Protein AF-A0A9W9W0L9-F1 (afdb_monomer_lite)

pLDDT: mean 80.22, std 9.12, range [57.47, 94.56]

Secondary structure (DSSP, 8-state):
--HHHHHHHHHHHHHHHHHHHHHHHHHHHHHHHT-PPPGGGHHHHHHHHHIIIIIS---HHHHHHHHHHHHHTHHHHTT-HHHHHHHHH-HHHHHHHHHHT--

Organism: NCBI:txid1131564

Structure (mmCIF, N/CA/C/O backbone):
data_AF-A0A9W9W0L9-F1
#
_entry.id   AF-A0A9W9W0L9-F1
#
loop_
_atom_site.group_PDB
_atom_site.id
_atom_site.type_symbol
_atom_site.label_atom_id
_atom_site.label_alt_id
_atom_site.label_comp_id
_atom_site.label_asym_id
_atom_site.label_entity_id
_atom_site.label_seq_id
_atom_site.pdbx_PDB_ins_code
_atom_site.Cartn_x
_atom_site.Cartn_y
_atom_site.Cartn_z
_atom_site.occupancy
_atom_site.B_iso_or_equiv
_atom_site.auth_seq_id
_atom_site.auth_comp_id
_atom_site.auth_asym_id
_atom_site.auth_atom_id
_atom_site.pdbx_PDB_model_num
ATOM 1 N N . MET A 1 1 ? 36.888 13.196 -25.562 1.00 57.47 1 MET A N 1
ATOM 2 C CA . MET A 1 1 ? 36.465 12.153 -24.604 1.00 57.47 1 MET A CA 1
ATOM 3 C C . MET A 1 1 ? 36.330 10.855 -25.388 1.00 57.47 1 MET A C 1
ATOM 5 O O . MET A 1 1 ? 35.574 10.849 -26.349 1.00 57.47 1 MET A O 1
ATOM 9 N N . ASN A 1 2 ? 37.124 9.823 -25.082 1.00 73.00 2 ASN A N 1
ATOM 10 C CA . ASN A 1 2 ? 37.100 8.558 -25.836 1.00 73.00 2 ASN A CA 1
ATOM 11 C C . ASN A 1 2 ? 35.922 7.679 -25.383 1.00 73.00 2 ASN A C 1
ATOM 13 O O . ASN A 1 2 ? 35.576 7.678 -24.202 1.00 73.00 2 ASN A O 1
ATOM 17 N N . LEU A 1 3 ? 35.327 6.923 -26.315 1.00 64.69 3 LEU A N 1
ATOM 18 C CA . LEU A 1 3 ? 34.151 6.062 -26.093 1.00 64.69 3 LEU A CA 1
ATOM 19 C C . LEU A 1 3 ? 34.289 5.139 -24.870 1.00 64.69 3 LEU A C 1
ATOM 21 O O . LEU A 1 3 ? 33.354 5.004 -24.089 1.00 64.69 3 LEU A O 1
ATOM 25 N N . THR A 1 4 ? 35.475 4.582 -24.637 1.00 74.81 4 THR A N 1
ATOM 26 C CA . THR A 1 4 ? 35.788 3.736 -23.474 1.00 74.81 4 THR A CA 1
ATOM 27 C C . THR A 1 4 ? 35.662 4.461 -22.136 1.00 74.81 4 THR A C 1
ATOM 29 O O . THR A 1 4 ? 35.207 3.874 -21.158 1.00 74.81 4 THR A O 1
ATOM 32 N N . GLN A 1 5 ? 36.005 5.747 -22.091 1.00 71.88 5 GLN A N 1
ATOM 33 C CA . GLN A 1 5 ? 35.926 6.562 -20.881 1.00 71.88 5 GLN A CA 1
ATOM 34 C C . GLN A 1 5 ? 34.466 6.919 -20.557 1.00 71.88 5 GLN A C 1
ATOM 36 O O . GLN A 1 5 ? 34.047 6.824 -19.407 1.00 71.88 5 GLN A O 1
ATOM 41 N N . ALA A 1 6 ? 33.664 7.225 -21.583 1.00 69.50 6 ALA A N 1
ATOM 42 C CA . ALA A 1 6 ? 32.226 7.464 -21.441 1.00 69.50 6 ALA A CA 1
ATOM 43 C C . ALA A 1 6 ? 31.458 6.195 -21.018 1.00 69.50 6 ALA A C 1
ATOM 45 O O . ALA A 1 6 ? 30.568 6.267 -20.173 1.00 69.50 6 ALA A O 1
ATOM 46 N N . MET A 1 7 ? 31.837 5.026 -21.549 1.00 70.19 7 MET A N 1
ATOM 47 C CA . MET A 1 7 ? 31.248 3.735 -21.169 1.00 70.19 7 MET A CA 1
ATOM 48 C C . MET A 1 7 ? 31.583 3.344 -19.727 1.00 70.19 7 MET A C 1
ATOM 50 O O . MET A 1 7 ? 30.695 2.919 -18.991 1.00 70.19 7 MET A O 1
ATOM 54 N N . GLN A 1 8 ? 32.831 3.538 -19.288 1.00 68.44 8 GLN A N 1
ATOM 55 C CA . GLN A 1 8 ? 33.210 3.325 -17.887 1.00 68.44 8 GLN A CA 1
ATOM 56 C C . GLN A 1 8 ? 32.448 4.265 -16.951 1.00 68.44 8 GLN A C 1
ATOM 58 O O . GLN A 1 8 ? 31.983 3.844 -15.896 1.00 68.44 8 GLN A O 1
ATOM 63 N N . GLN A 1 9 ? 32.278 5.526 -17.340 1.00 70.50 9 GLN A N 1
ATOM 64 C CA . GLN A 1 9 ? 31.566 6.504 -16.527 1.00 70.50 9 GLN A CA 1
ATOM 65 C C . GLN A 1 9 ? 30.066 6.190 -16.431 1.00 70.50 9 GLN A C 1
ATOM 67 O O . GLN A 1 9 ? 29.519 6.241 -15.333 1.00 70.50 9 GLN A O 1
ATOM 72 N N . CYS A 1 10 ? 29.426 5.760 -17.528 1.00 69.56 10 CYS A N 1
ATOM 73 C CA . CYS A 1 10 ? 28.065 5.212 -17.490 1.00 69.56 10 CYS A CA 1
ATOM 74 C C . CYS A 1 10 ? 27.973 3.996 -16.567 1.00 69.56 10 CYS A C 1
ATOM 76 O O . CYS A 1 10 ? 27.097 3.959 -15.713 1.00 69.56 10 CYS A O 1
ATOM 78 N N . PHE A 1 11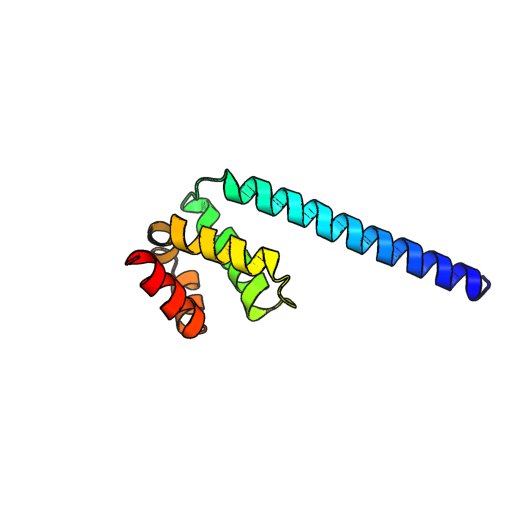 ? 28.903 3.044 -16.673 1.00 77.81 11 PHE A N 1
ATOM 79 C CA . PHE A 1 11 ? 28.910 1.851 -15.827 1.00 77.81 11 PHE A CA 1
ATOM 80 C C . PHE A 1 11 ? 28.969 2.201 -14.333 1.00 77.81 11 PHE A C 1
ATOM 82 O O . PHE A 1 11 ? 28.160 1.702 -13.554 1.00 77.81 11 PHE A O 1
ATOM 89 N N . TRP A 1 12 ? 29.864 3.107 -13.927 1.00 62.72 12 TRP A N 1
ATOM 90 C CA . TRP A 1 12 ? 29.967 3.546 -12.531 1.00 62.72 12 TRP A CA 1
ATOM 91 C C . TRP A 1 12 ? 28.739 4.325 -12.050 1.00 62.72 12 TRP A C 1
ATOM 93 O O . TRP A 1 12 ? 28.332 4.167 -10.899 1.00 62.72 12 TRP A O 1
ATOM 103 N N . VAL A 1 13 ? 28.128 5.142 -12.914 1.00 72.69 13 VAL A N 1
ATOM 104 C CA . VAL A 1 13 ? 26.886 5.865 -12.600 1.00 72.69 13 VAL A CA 1
ATOM 105 C C . VAL A 1 13 ? 25.727 4.889 -12.406 1.00 72.69 13 VAL A C 1
ATOM 107 O O . VAL A 1 13 ? 25.020 4.984 -11.403 1.00 72.69 13 VAL A O 1
ATOM 110 N N . THR A 1 14 ? 25.571 3.915 -13.301 1.00 71.06 14 THR A N 1
ATOM 111 C CA . THR A 1 14 ? 24.543 2.875 -13.196 1.00 71.06 14 THR A CA 1
ATOM 112 C C . THR A 1 14 ? 24.755 2.015 -11.953 1.00 71.06 14 THR A C 1
ATOM 114 O O . THR A 1 14 ? 23.817 1.818 -11.187 1.00 71.06 14 THR A O 1
ATOM 117 N N . LEU A 1 15 ? 25.988 1.577 -11.677 1.00 68.56 15 LEU A N 1
ATOM 118 C CA . LEU A 1 15 ? 26.298 0.778 -10.489 1.00 68.56 15 LEU A CA 1
ATOM 119 C C . LEU A 1 15 ? 25.993 1.549 -9.195 1.00 68.56 15 LEU A C 1
ATOM 121 O O . LEU A 1 15 ? 25.381 1.012 -8.276 1.00 68.56 15 LEU A O 1
ATOM 125 N N . LYS A 1 16 ? 26.369 2.833 -9.134 1.00 74.94 16 LYS A N 1
ATOM 126 C CA . LYS A 1 16 ? 26.079 3.705 -7.988 1.00 74.94 16 LYS A CA 1
ATOM 127 C C . LYS A 1 16 ? 24.577 3.928 -7.809 1.00 74.94 16 LYS A C 1
ATOM 129 O O . LYS A 1 16 ? 24.105 3.927 -6.676 1.00 74.94 16 LYS A O 1
ATOM 134 N N . SER A 1 17 ? 23.839 4.106 -8.904 1.00 69.38 17 SER A N 1
ATOM 135 C CA . SER A 1 17 ? 22.381 4.247 -8.885 1.00 69.38 17 SER A CA 1
ATOM 136 C C . SER A 1 17 ? 21.709 2.984 -8.352 1.00 69.38 17 SER A C 1
ATOM 138 O O . SER A 1 17 ? 20.891 3.093 -7.446 1.00 69.38 17 SER A O 1
ATOM 140 N N . ILE A 1 18 ? 22.126 1.801 -8.814 1.00 73.25 18 ILE A N 1
ATOM 141 C CA . ILE A 1 18 ? 21.614 0.510 -8.333 1.00 73.25 18 ILE A CA 1
ATOM 142 C C . ILE A 1 18 ? 21.896 0.336 -6.838 1.00 73.25 18 ILE A C 1
ATOM 144 O O . ILE A 1 18 ? 20.991 0.013 -6.077 1.00 73.25 18 ILE A O 1
ATOM 148 N N . VAL A 1 19 ? 23.131 0.589 -6.392 1.00 73.19 19 VAL A N 1
ATOM 149 C CA . VAL A 1 19 ? 23.505 0.443 -4.974 1.00 73.19 19 VAL A CA 1
ATOM 150 C C . VAL A 1 19 ? 22.718 1.407 -4.090 1.00 73.19 19 VAL A C 1
ATOM 152 O O . VAL A 1 19 ? 22.235 1.006 -3.033 1.00 73.19 19 VAL A O 1
ATOM 155 N N . LEU A 1 20 ? 22.559 2.663 -4.517 1.00 74.06 20 LEU A N 1
ATOM 156 C CA . LEU A 1 20 ? 21.761 3.638 -3.779 1.00 74.06 20 LEU A CA 1
ATOM 157 C C . LEU A 1 20 ? 20.296 3.203 -3.712 1.00 74.06 20 LEU A C 1
ATOM 159 O O . LEU A 1 20 ? 19.710 3.253 -2.638 1.00 74.06 20 LEU A O 1
ATOM 163 N N . HIS A 1 21 ? 19.741 2.725 -4.826 1.00 69.31 21 HIS A N 1
ATOM 164 C CA . HIS A 1 21 ? 18.372 2.233 -4.886 1.00 69.31 21 HIS A CA 1
ATOM 165 C C . HIS A 1 21 ? 18.173 1.077 -3.901 1.00 69.31 21 HIS A C 1
ATOM 167 O O . HIS A 1 21 ? 17.311 1.165 -3.039 1.00 69.31 21 HIS A O 1
ATOM 173 N N . VAL A 1 22 ? 19.043 0.062 -3.932 1.00 68.12 22 VAL A N 1
ATOM 174 C CA . VAL A 1 22 ? 18.993 -1.094 -3.021 1.00 68.12 22 VAL A CA 1
ATOM 175 C C . VAL A 1 22 ? 19.150 -0.687 -1.551 1.00 68.12 22 VAL A C 1
ATOM 177 O O . VAL A 1 22 ? 18.465 -1.236 -0.692 1.00 68.12 22 VAL A O 1
ATOM 180 N N . LEU A 1 23 ? 20.025 0.272 -1.234 1.00 72.38 23 LEU A N 1
ATOM 181 C CA . LEU A 1 23 ? 20.234 0.737 0.143 1.00 72.38 23 LEU A CA 1
ATOM 182 C C . LEU A 1 23 ? 19.067 1.574 0.667 1.00 72.38 23 LEU A C 1
ATOM 184 O O . LEU A 1 23 ? 18.583 1.319 1.767 1.00 72.38 23 LEU A O 1
ATOM 188 N N . SER A 1 24 ? 18.605 2.557 -0.107 1.00 76.06 24 SER A N 1
ATOM 189 C CA . SER A 1 24 ? 17.413 3.345 0.221 1.00 76.06 24 SER A CA 1
ATOM 190 C C . SER A 1 24 ? 16.210 2.434 0.417 1.00 76.06 24 SER A C 1
ATOM 192 O O . SER A 1 24 ? 15.436 2.609 1.354 1.00 76.06 24 SER A O 1
ATOM 194 N N . PHE A 1 25 ? 16.122 1.411 -0.423 1.00 69.69 25 PHE A N 1
ATOM 195 C CA . PHE A 1 25 ? 15.099 0.400 -0.362 1.00 69.69 25 PHE A CA 1
ATOM 196 C C . PHE A 1 25 ? 15.188 -0.460 0.908 1.00 69.69 25 PHE A C 1
ATOM 198 O O . PHE A 1 25 ? 14.226 -0.549 1.661 1.00 69.69 25 PHE A O 1
ATOM 205 N N . TYR A 1 26 ? 16.366 -1.001 1.225 1.00 70.56 26 TYR A N 1
ATOM 206 C CA . TYR A 1 26 ? 16.609 -1.745 2.465 1.00 70.56 26 TYR A CA 1
ATOM 207 C C . TYR A 1 26 ? 16.277 -0.933 3.728 1.00 70.56 26 TYR A C 1
ATOM 209 O O . TYR A 1 26 ? 15.735 -1.465 4.697 1.00 70.56 26 TYR A O 1
ATOM 217 N N . LEU A 1 27 ? 16.591 0.364 3.725 1.00 77.69 27 LEU A N 1
ATOM 218 C CA . LEU A 1 27 ? 16.269 1.257 4.836 1.00 77.69 27 LEU A CA 1
ATOM 219 C C . LEU A 1 27 ? 14.765 1.521 4.942 1.00 77.69 27 LEU A C 1
ATOM 221 O O . LEU A 1 27 ? 14.241 1.518 6.052 1.00 77.69 27 LEU A O 1
ATOM 225 N N . LEU A 1 28 ? 14.073 1.706 3.814 1.00 75.56 28 LEU A N 1
ATOM 226 C CA . LEU A 1 28 ? 12.618 1.849 3.787 1.00 75.56 28 LEU A CA 1
ATOM 227 C C . LEU A 1 28 ? 11.931 0.601 4.356 1.00 75.56 28 LEU A C 1
ATOM 229 O O . LEU A 1 28 ? 11.056 0.732 5.205 1.00 75.56 28 LEU A O 1
ATOM 233 N N . LEU A 1 29 ? 12.389 -0.588 3.955 1.00 70.12 29 LEU A N 1
ATOM 234 C CA . LEU A 1 29 ? 11.901 -1.867 4.473 1.00 70.12 29 LEU A CA 1
ATOM 235 C C . LEU A 1 29 ? 12.047 -1.952 6.002 1.00 70.12 29 LEU A C 1
ATOM 237 O O . LEU A 1 29 ? 11.073 -2.165 6.718 1.00 70.12 29 LEU A O 1
ATOM 241 N N . ARG A 1 30 ? 13.252 -1.685 6.523 1.00 76.81 30 ARG A N 1
ATOM 242 C CA . ARG A 1 30 ? 13.511 -1.662 7.974 1.00 76.81 30 ARG A CA 1
ATOM 243 C C . ARG A 1 30 ? 12.663 -0.642 8.726 1.00 76.81 30 ARG A C 1
ATOM 245 O O . ARG A 1 30 ? 12.324 -0.867 9.887 1.00 76.81 30 ARG A O 1
ATOM 252 N N . LEU A 1 31 ? 12.399 0.507 8.110 1.00 80.81 31 LEU A N 1
ATOM 253 C CA . LEU A 1 31 ? 11.553 1.529 8.709 1.00 80.81 31 LEU A CA 1
ATOM 254 C C . LEU A 1 31 ? 10.115 1.031 8.789 1.00 80.81 31 LEU A C 1
ATOM 256 O O . LEU A 1 31 ? 9.553 1.075 9.874 1.00 80.81 31 LEU A O 1
ATOM 260 N N . LEU A 1 32 ? 9.564 0.495 7.697 1.00 77.25 32 LEU A N 1
ATOM 261 C CA . LEU A 1 32 ? 8.198 -0.034 7.654 1.00 77.25 32 LEU A CA 1
ATOM 262 C C . LEU A 1 32 ? 7.977 -1.165 8.664 1.00 77.25 32 LEU A C 1
ATOM 264 O O . LEU A 1 32 ? 6.987 -1.127 9.384 1.00 77.25 32 LEU A O 1
ATOM 268 N N . GLU A 1 33 ? 8.923 -2.097 8.813 1.00 72.69 33 GLU A N 1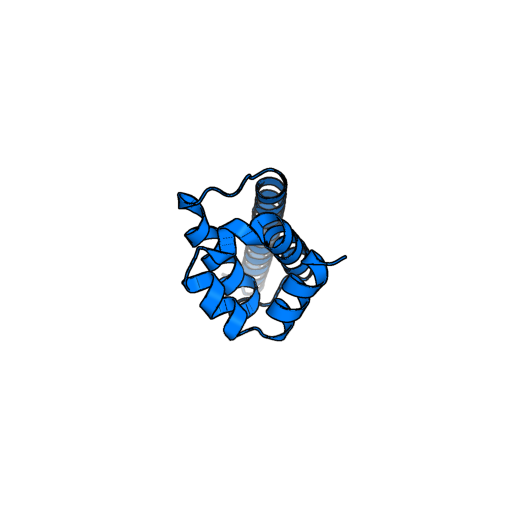
ATOM 269 C CA . GLU A 1 33 ? 8.846 -3.163 9.832 1.00 72.69 33 GLU A CA 1
ATOM 270 C C . GLU A 1 33 ? 8.661 -2.634 11.265 1.00 72.69 33 GLU A C 1
ATOM 272 O O . GLU A 1 33 ? 8.073 -3.310 12.104 1.00 72.69 33 GLU A O 1
ATOM 277 N N . ASN A 1 34 ? 9.161 -1.432 11.560 1.00 76.00 34 ASN A N 1
ATOM 278 C CA . ASN A 1 34 ? 9.112 -0.830 12.895 1.00 76.00 34 ASN A CA 1
ATOM 279 C C . ASN A 1 34 ? 8.155 0.370 12.977 1.00 76.00 34 ASN A C 1
ATOM 281 O O . ASN A 1 34 ? 8.090 1.035 14.014 1.00 76.00 34 ASN A O 1
ATOM 285 N N . PHE A 1 35 ? 7.447 0.689 11.891 1.00 76.38 35 PHE A N 1
ATOM 286 C CA . PHE A 1 35 ? 6.627 1.888 11.791 1.00 76.38 35 PHE A CA 1
ATOM 287 C C . PHE A 1 35 ? 5.153 1.564 12.015 1.00 76.38 35 PHE A C 1
ATOM 289 O O . PHE A 1 35 ? 4.478 1.007 11.146 1.00 76.38 35 PHE A O 1
ATOM 296 N N . THR A 1 36 ? 4.632 1.990 13.164 1.00 81.06 36 THR A N 1
ATOM 297 C CA . THR A 1 36 ? 3.189 2.032 13.409 1.00 81.06 36 THR A CA 1
ATOM 298 C C . THR A 1 36 ? 2.543 3.025 12.448 1.00 81.06 36 THR A C 1
ATOM 300 O O . THR A 1 36 ? 2.916 4.199 12.431 1.00 81.06 36 THR A O 1
ATOM 303 N N . LEU A 1 37 ? 1.568 2.574 11.657 1.00 82.19 37 LEU A N 1
ATOM 304 C CA . LEU A 1 37 ? 0.852 3.460 10.748 1.00 82.19 37 LEU A CA 1
ATOM 305 C C . LEU A 1 37 ? -0.061 4.415 11.528 1.00 82.19 37 LEU A C 1
ATOM 307 O O . LEU A 1 37 ? -0.916 3.985 12.298 1.00 82.19 37 LEU A O 1
ATOM 311 N N . PHE A 1 38 ? 0.099 5.714 11.280 1.00 85.00 38 PHE A N 1
ATOM 312 C CA . PHE A 1 38 ? -0.794 6.764 11.773 1.00 85.00 38 PHE A CA 1
ATOM 313 C C . PHE A 1 38 ? -1.724 7.240 10.649 1.00 85.00 38 PHE A C 1
ATOM 315 O O . PHE A 1 38 ? -1.348 7.210 9.469 1.00 85.00 38 PHE A O 1
ATOM 322 N N . GLU A 1 39 ? -2.930 7.703 10.992 1.00 85.44 39 GLU A N 1
ATOM 323 C CA . GLU A 1 39 ? -3.928 8.137 10.001 1.00 85.44 39 GLU A CA 1
ATOM 324 C C . GLU A 1 39 ? -3.376 9.241 9.083 1.00 85.44 39 GLU A C 1
ATOM 326 O O . GLU A 1 39 ? -3.556 9.190 7.867 1.00 85.44 39 GLU A O 1
ATOM 331 N N . GLU A 1 40 ? -2.586 10.170 9.625 1.00 87.88 40 GLU A N 1
ATOM 332 C CA . GLU A 1 40 ? -1.993 11.295 8.895 1.00 87.88 40 GLU A CA 1
ATOM 333 C C . GLU A 1 40 ? -0.980 10.860 7.830 1.00 87.88 40 GLU A C 1
ATOM 335 O O . GLU A 1 40 ? -0.732 11.594 6.875 1.00 87.88 40 GLU A O 1
ATOM 340 N N . ARG A 1 41 ? -0.379 9.674 7.985 1.00 87.88 41 ARG A N 1
ATOM 341 C CA . ARG A 1 41 ? 0.629 9.122 7.061 1.00 87.88 41 ARG A CA 1
ATOM 342 C C . ARG A 1 41 ? 0.072 8.032 6.153 1.00 87.88 41 ARG A C 1
ATOM 344 O O . ARG A 1 41 ? 0.788 7.519 5.299 1.00 87.88 41 ARG A O 1
ATOM 351 N N . THR A 1 42 ? -1.212 7.709 6.295 1.00 90.50 42 THR A N 1
ATOM 352 C CA . THR A 1 42 ? -1.870 6.663 5.502 1.00 90.50 42 THR A CA 1
ATOM 353 C C . THR A 1 42 ? -1.838 6.990 4.009 1.00 90.50 42 THR A C 1
ATOM 355 O O . THR A 1 42 ? -1.616 6.097 3.199 1.00 90.50 42 THR A O 1
ATOM 358 N N . GLY A 1 43 ? -1.971 8.268 3.634 1.00 91.06 43 GLY A N 1
ATOM 359 C CA . GLY A 1 43 ? -1.879 8.696 2.234 1.00 91.06 43 GLY A CA 1
ATOM 360 C C . GLY A 1 43 ? -0.531 8.370 1.582 1.00 91.06 43 GLY A C 1
ATOM 361 O O . GLY A 1 43 ? -0.505 7.864 0.464 1.00 91.06 43 GLY A O 1
ATOM 362 N N . ASP A 1 44 ? 0.574 8.581 2.301 1.00 89.94 44 ASP A N 1
ATOM 363 C CA . ASP A 1 44 ? 1.922 8.310 1.786 1.00 89.94 44 ASP A CA 1
ATOM 364 C C . ASP A 1 44 ? 2.137 6.810 1.536 1.00 89.94 44 ASP A C 1
ATOM 366 O O . ASP A 1 44 ? 2.706 6.416 0.520 1.00 89.94 44 ASP A O 1
ATOM 370 N N . ILE A 1 45 ? 1.646 5.960 2.446 1.00 89.19 45 ILE A N 1
ATOM 371 C CA . ILE A 1 45 ? 1.717 4.502 2.286 1.00 89.19 45 ILE A CA 1
ATOM 372 C C . ILE A 1 45 ? 0.869 4.042 1.102 1.00 89.19 45 ILE A C 1
ATOM 374 O O . ILE A 1 45 ? 1.319 3.216 0.316 1.00 89.19 45 ILE A O 1
ATOM 378 N N . VAL A 1 46 ? -0.333 4.591 0.932 1.00 91.44 46 VAL A N 1
ATOM 379 C CA . VAL A 1 46 ? -1.196 4.249 -0.207 1.00 91.44 46 VAL A CA 1
ATOM 380 C C . VAL A 1 46 ? -0.540 4.632 -1.533 1.00 91.44 46 VAL A C 1
ATOM 382 O O . VAL A 1 46 ? -0.582 3.847 -2.475 1.00 91.44 46 VAL A O 1
ATOM 385 N N . GLN A 1 47 ? 0.127 5.787 -1.604 1.00 90.94 47 GLN A N 1
ATOM 386 C CA . GLN A 1 47 ? 0.900 6.171 -2.788 1.00 90.94 47 GLN A CA 1
ATOM 387 C C . GLN A 1 47 ? 2.065 5.215 -3.057 1.00 90.94 47 GLN A C 1
ATOM 389 O O . GLN A 1 47 ? 2.292 4.852 -4.207 1.00 90.94 47 GLN A O 1
ATOM 394 N N . LEU A 1 48 ? 2.770 4.768 -2.013 1.00 87.19 48 LEU A N 1
ATOM 395 C CA . LEU A 1 48 ? 3.840 3.778 -2.148 1.00 87.19 48 LEU A CA 1
ATOM 396 C C . LEU A 1 48 ? 3.317 2.434 -2.676 1.00 87.19 48 LEU A C 1
ATOM 398 O O . LEU A 1 48 ? 3.954 1.836 -3.537 1.00 87.19 48 LEU A O 1
ATOM 402 N N . LEU A 1 49 ? 2.157 1.979 -2.193 1.00 88.25 49 LEU A N 1
ATOM 403 C CA . LEU A 1 49 ? 1.507 0.759 -2.679 1.00 88.25 49 LEU A CA 1
ATOM 404 C C . LEU A 1 49 ? 1.102 0.892 -4.151 1.00 88.25 49 LEU A C 1
ATOM 406 O O . LEU A 1 49 ? 1.399 0.011 -4.948 1.00 88.25 49 LEU A O 1
ATOM 410 N N . ILE A 1 50 ? 0.476 2.005 -4.537 1.00 89.19 50 ILE A N 1
ATOM 411 C CA . ILE A 1 50 ? 0.115 2.252 -5.940 1.00 89.19 50 ILE A CA 1
ATOM 412 C C . ILE A 1 50 ? 1.370 2.243 -6.818 1.00 89.19 50 ILE A C 1
ATOM 414 O O . ILE A 1 50 ? 1.393 1.573 -7.846 1.00 89.19 50 ILE A O 1
ATOM 418 N N . PHE A 1 51 ? 2.430 2.925 -6.388 1.00 85.38 51 PHE A N 1
ATOM 419 C CA . PHE A 1 51 ? 3.685 2.962 -7.126 1.00 85.38 51 PHE A CA 1
ATOM 420 C C . PHE A 1 51 ? 4.289 1.561 -7.314 1.00 85.38 51 PHE A C 1
ATOM 422 O O . PHE A 1 51 ? 4.637 1.193 -8.433 1.00 85.38 51 PHE A O 1
ATOM 429 N N . ASP A 1 52 ? 4.390 0.762 -6.247 1.00 83.62 52 ASP A N 1
ATOM 430 C CA . ASP A 1 52 ? 5.000 -0.571 -6.326 1.00 83.62 52 ASP A CA 1
ATOM 431 C C . ASP A 1 52 ? 4.183 -1.538 -7.195 1.00 83.62 52 ASP A C 1
ATOM 433 O O . ASP A 1 52 ? 4.746 -2.202 -8.065 1.00 83.62 52 ASP A O 1
ATOM 437 N N . PHE A 1 53 ? 2.861 -1.577 -6.997 1.00 82.81 53 PHE A N 1
ATOM 438 C CA . PHE A 1 53 ? 1.980 -2.567 -7.623 1.00 82.81 53 PHE A CA 1
ATOM 439 C C . PHE A 1 53 ? 1.450 -2.165 -9.010 1.00 82.81 53 PHE A C 1
ATOM 441 O O . PHE A 1 53 ? 1.139 -3.053 -9.804 1.00 82.81 53 PHE A O 1
ATOM 448 N N . GLU A 1 54 ? 1.316 -0.869 -9.317 1.00 83.44 54 GLU A N 1
ATOM 449 C CA . GLU A 1 54 ? 0.776 -0.395 -10.605 1.00 83.44 54 GLU A CA 1
ATOM 450 C C . GLU A 1 54 ? 1.844 0.237 -11.518 1.00 83.44 54 GLU A C 1
ATOM 452 O O . GLU A 1 54 ? 1.725 0.130 -12.740 1.00 83.44 54 GLU A O 1
ATOM 457 N N . GLU A 1 55 ? 2.877 0.891 -10.971 1.00 76.38 55 GLU A N 1
ATOM 458 C CA . GLU A 1 55 ? 3.779 1.757 -11.755 1.00 76.38 55 GLU A CA 1
ATOM 459 C C . GLU A 1 55 ? 5.214 1.226 -11.906 1.00 76.38 55 GLU A C 1
ATOM 461 O O . GLU A 1 55 ? 5.917 1.623 -12.840 1.00 76.38 55 GLU A O 1
ATOM 466 N N . SER A 1 56 ? 5.670 0.343 -11.014 1.00 72.94 56 SER A N 1
ATOM 467 C CA . SER A 1 56 ? 7.056 -0.133 -10.978 1.00 72.94 56 SER A CA 1
ATOM 468 C C . SER A 1 56 ? 7.212 -1.565 -11.505 1.00 72.94 56 SER A C 1
ATOM 470 O O . SER A 1 56 ? 6.313 -2.398 -11.387 1.00 72.94 56 SER A O 1
ATOM 472 N N . GLU A 1 57 ? 8.387 -1.888 -12.061 1.00 68.88 57 GLU A N 1
ATOM 473 C CA . GLU A 1 57 ? 8.807 -3.289 -12.160 1.00 68.88 57 GLU A CA 1
ATOM 474 C C . GLU A 1 57 ? 9.044 -3.802 -10.733 1.00 68.88 57 GLU A C 1
ATOM 476 O O . GLU A 1 57 ? 10.127 -3.612 -10.174 1.00 68.88 57 GLU A O 1
ATOM 481 N N . SER A 1 58 ? 7.999 -4.401 -10.147 1.00 61.28 58 SER A N 1
ATOM 482 C CA . SER A 1 58 ? 7.982 -4.929 -8.778 1.00 61.28 58 SER A CA 1
ATOM 483 C C . SER A 1 58 ? 9.290 -5.652 -8.450 1.00 61.28 58 SER A C 1
ATOM 485 O O . SER A 1 58 ? 9.682 -6.654 -9.067 1.00 61.28 58 SER A O 1
ATOM 487 N N . ILE A 1 59 ? 9.981 -5.148 -7.428 1.00 68.88 59 ILE A N 1
ATOM 488 C CA . ILE A 1 59 ? 11.048 -5.899 -6.783 1.00 68.88 59 ILE A CA 1
ATOM 489 C C . ILE A 1 59 ? 10.333 -6.919 -5.904 1.00 68.88 59 ILE A C 1
ATOM 491 O O . ILE A 1 59 ? 9.792 -6.561 -4.872 1.00 68.88 59 ILE A O 1
ATOM 495 N N . LYS A 1 60 ? 10.364 -8.205 -6.259 1.00 70.12 60 LYS A N 1
ATOM 496 C CA . LYS A 1 60 ? 9.603 -9.269 -5.567 1.00 70.12 60 LYS A CA 1
ATOM 497 C C . LYS A 1 60 ? 9.698 -9.265 -4.026 1.00 70.12 60 LYS A C 1
ATOM 499 O O . LYS A 1 60 ? 8.757 -9.657 -3.344 1.00 70.12 60 LYS A O 1
ATOM 504 N N . ASN A 1 61 ? 10.833 -8.837 -3.464 1.00 68.69 61 ASN A N 1
ATOM 505 C CA . ASN A 1 61 ? 10.997 -8.700 -2.011 1.00 68.69 61 ASN A CA 1
ATOM 506 C C . ASN A 1 61 ? 10.226 -7.501 -1.425 1.00 68.69 61 ASN A C 1
ATOM 508 O O . ASN A 1 61 ? 9.778 -7.582 -0.285 1.00 68.69 61 ASN A O 1
ATOM 512 N N . LEU A 1 62 ? 10.079 -6.415 -2.189 1.00 74.75 62 LEU A N 1
ATOM 513 C CA . LEU A 1 62 ? 9.227 -5.271 -1.863 1.00 74.75 62 LEU A CA 1
ATOM 514 C C . LEU A 1 62 ? 7.773 -5.687 -1.791 1.00 74.75 62 LEU A C 1
ATOM 516 O O . LEU A 1 62 ? 7.128 -5.476 -0.770 1.00 74.75 62 LEU A O 1
ATOM 520 N N . GLU A 1 63 ? 7.311 -6.351 -2.843 1.00 79.62 63 GLU A N 1
ATOM 521 C CA . GLU A 1 63 ? 5.915 -6.729 -2.985 1.00 79.62 63 GLU A CA 1
ATOM 522 C C . GLU A 1 63 ? 5.437 -7.568 -1.794 1.00 79.62 63 GLU A C 1
ATOM 524 O O . GLU A 1 63 ? 4.379 -7.307 -1.225 1.00 79.62 63 GLU A O 1
ATOM 529 N N . ASN A 1 64 ? 6.244 -8.547 -1.368 1.00 80.88 64 ASN A N 1
ATOM 530 C CA . ASN A 1 64 ? 5.932 -9.379 -0.207 1.00 80.88 64 ASN A CA 1
ATOM 531 C C . ASN A 1 64 ? 5.862 -8.558 1.088 1.00 80.88 64 ASN A C 1
ATOM 533 O O . ASN A 1 64 ? 4.900 -8.695 1.836 1.00 80.88 64 ASN A O 1
ATOM 537 N N . MET A 1 65 ? 6.835 -7.676 1.345 1.00 80.19 65 MET A N 1
ATOM 538 C CA . MET A 1 65 ? 6.816 -6.875 2.571 1.00 80.19 65 MET A CA 1
ATOM 539 C C . MET A 1 65 ? 5.668 -5.865 2.575 1.00 80.19 65 MET A C 1
ATOM 541 O O . MET A 1 65 ? 5.005 -5.709 3.594 1.00 80.19 65 MET A O 1
ATOM 545 N N . LEU A 1 66 ? 5.421 -5.167 1.465 1.00 85.31 66 LEU A N 1
ATOM 546 C CA . LEU A 1 66 ? 4.309 -4.221 1.375 1.00 85.31 66 LEU A CA 1
ATOM 547 C C . LEU A 1 66 ? 2.962 -4.925 1.494 1.00 85.31 66 LEU A C 1
ATOM 549 O O . LEU A 1 66 ? 2.042 -4.368 2.088 1.00 85.31 66 LEU A O 1
ATOM 553 N N . ARG A 1 67 ? 2.858 -6.158 0.993 1.00 86.31 67 ARG A N 1
ATOM 554 C CA . ARG A 1 67 ? 1.698 -7.020 1.206 1.00 86.31 67 ARG A CA 1
ATOM 555 C C . ARG A 1 67 ? 1.514 -7.337 2.690 1.00 86.31 67 ARG A C 1
ATOM 557 O O . ARG A 1 67 ? 0.432 -7.076 3.204 1.00 86.31 67 ARG A O 1
ATOM 564 N N . ASP A 1 68 ? 2.548 -7.799 3.388 1.00 84.38 68 ASP A N 1
ATOM 565 C CA . ASP A 1 68 ? 2.478 -8.079 4.831 1.00 84.38 68 ASP A CA 1
ATOM 566 C C . ASP A 1 68 ? 2.147 -6.811 5.637 1.00 84.38 68 ASP A C 1
ATOM 568 O O . ASP A 1 68 ? 1.268 -6.815 6.501 1.00 84.38 68 ASP A O 1
ATOM 572 N N . TYR A 1 69 ? 2.780 -5.687 5.294 1.00 86.38 69 TYR A N 1
ATOM 573 C CA . TYR A 1 69 ? 2.532 -4.386 5.911 1.00 86.38 69 TYR A CA 1
ATOM 574 C C . TYR A 1 69 ? 1.085 -3.926 5.708 1.00 86.38 69 TYR A C 1
A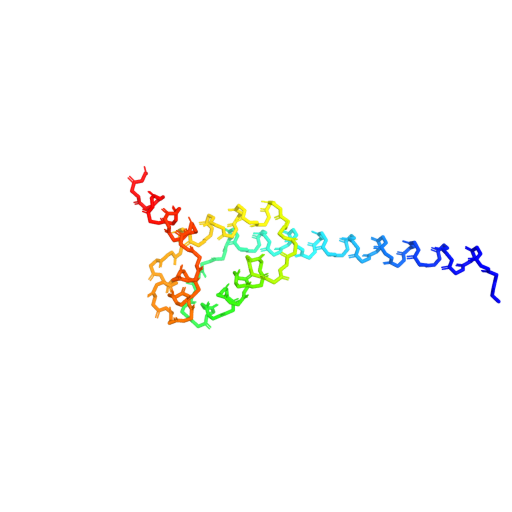TOM 576 O O . TYR A 1 69 ? 0.444 -3.437 6.641 1.00 86.38 69 TYR A O 1
ATOM 584 N N . MET A 1 70 ? 0.552 -4.103 4.498 1.00 88.75 70 MET A N 1
ATOM 585 C CA . MET A 1 70 ? -0.837 -3.804 4.170 1.00 88.75 70 MET A CA 1
ATOM 586 C C . MET A 1 70 ? -1.803 -4.678 4.972 1.00 88.75 70 MET A C 1
ATOM 588 O O . MET A 1 70 ? -2.791 -4.159 5.481 1.00 88.75 70 MET A O 1
ATOM 592 N N . ILE A 1 71 ? -1.515 -5.973 5.120 1.00 87.50 71 ILE A N 1
ATOM 593 C CA . ILE A 1 71 ? -2.340 -6.905 5.898 1.00 87.50 71 ILE A CA 1
ATOM 594 C C . ILE A 1 71 ? -2.361 -6.493 7.374 1.00 87.50 71 ILE A C 1
ATOM 596 O O . ILE A 1 71 ? -3.435 -6.359 7.957 1.00 87.50 71 ILE A O 1
ATOM 600 N N . TRP A 1 72 ? -1.198 -6.205 7.968 1.00 86.62 72 TRP A N 1
ATOM 601 C CA . TRP A 1 72 ? -1.111 -5.774 9.369 1.00 86.62 72 TRP A CA 1
ATOM 602 C C . TRP A 1 72 ? -1.805 -4.443 9.650 1.00 86.62 72 TRP A C 1
ATOM 604 O O . TRP A 1 72 ? -2.307 -4.237 10.751 1.00 86.62 72 TRP A O 1
ATOM 614 N N . ASN A 1 73 ? -1.853 -3.543 8.668 1.00 88.69 73 ASN A N 1
ATOM 615 C CA . ASN A 1 73 ? -2.426 -2.207 8.829 1.00 88.69 73 ASN A CA 1
ATOM 616 C C . ASN A 1 73 ? -3.776 -2.042 8.112 1.00 88.69 73 ASN A C 1
ATOM 618 O O . ASN A 1 73 ? -4.249 -0.914 7.935 1.00 88.69 73 ASN A O 1
ATOM 622 N N . VAL A 1 74 ? -4.415 -3.148 7.710 1.00 88.94 74 VAL A N 1
ATOM 623 C CA . VAL A 1 74 ? -5.611 -3.142 6.853 1.00 88.94 74 VAL A CA 1
ATOM 624 C C . VAL A 1 74 ? -6.758 -2.332 7.454 1.00 88.94 74 VAL A C 1
ATOM 626 O O . VAL A 1 74 ? -7.441 -1.614 6.732 1.00 88.94 74 VAL A O 1
ATOM 629 N N . GLU A 1 75 ? -6.942 -2.358 8.776 1.00 87.81 75 GLU A N 1
ATOM 630 C CA . GLU A 1 75 ? -8.007 -1.603 9.445 1.00 87.81 75 GLU A CA 1
ATOM 631 C C . GLU A 1 75 ? -7.870 -0.086 9.274 1.00 87.81 75 GLU A C 1
ATOM 633 O O . GLU A 1 75 ? -8.872 0.616 9.120 1.00 87.81 75 GLU A O 1
ATOM 638 N N . ILE A 1 76 ? -6.637 0.424 9.308 1.00 90.31 76 ILE A N 1
ATOM 639 C CA . ILE A 1 76 ? -6.338 1.849 9.133 1.00 90.31 76 ILE A CA 1
ATOM 640 C C . ILE A 1 76 ? -6.383 2.192 7.643 1.00 90.31 76 ILE A C 1
ATOM 642 O O . ILE A 1 76 ? -7.019 3.171 7.252 1.00 90.31 76 ILE A O 1
ATOM 646 N N . LEU A 1 77 ? -5.790 1.349 6.794 1.00 91.81 77 LEU A N 1
ATOM 647 C CA . LEU A 1 77 ? -5.780 1.537 5.342 1.00 91.81 77 LEU A CA 1
ATOM 648 C C . LEU A 1 77 ? -7.200 1.542 4.757 1.00 91.81 77 LEU A C 1
ATOM 650 O O . LEU A 1 77 ? -7.524 2.399 3.939 1.00 91.81 77 LEU A O 1
ATOM 654 N N . MET A 1 78 ? -8.099 0.684 5.246 1.00 91.31 78 MET A N 1
ATOM 655 C CA . MET A 1 78 ? -9.510 0.639 4.838 1.00 91.31 78 MET A CA 1
ATOM 656 C C . MET A 1 78 ? -10.323 1.874 5.251 1.00 91.31 78 MET A C 1
ATOM 658 O O . MET A 1 78 ? -11.484 2.003 4.857 1.00 91.31 78 MET A O 1
ATOM 662 N N . ARG A 1 79 ? -9.763 2.821 6.009 1.00 92.56 79 ARG A N 1
ATOM 663 C CA . AR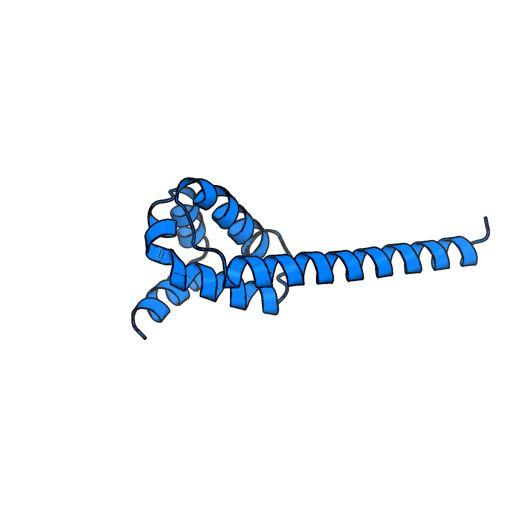G A 1 79 ? -10.388 4.137 6.238 1.00 92.56 79 ARG A CA 1
ATOM 664 C C . ARG A 1 79 ? -10.062 5.123 5.119 1.00 92.56 79 ARG A C 1
ATOM 666 O O . ARG A 1 79 ? -10.803 6.083 4.920 1.00 92.56 79 ARG A O 1
ATOM 673 N N . ASN A 1 80 ? -9.000 4.871 4.357 1.00 94.38 80 ASN A N 1
ATOM 674 C CA . ASN A 1 80 ? -8.569 5.712 3.253 1.00 94.38 80 ASN A CA 1
ATOM 675 C C . ASN A 1 80 ? -9.341 5.378 1.960 1.00 94.38 80 ASN A C 1
ATOM 677 O O . ASN A 1 80 ? -9.459 4.221 1.557 1.00 94.38 80 ASN A O 1
ATOM 681 N N . ALA A 1 81 ? -9.891 6.402 1.302 1.00 94.38 81 ALA A N 1
ATOM 682 C CA . ALA A 1 81 ? -10.702 6.225 0.096 1.00 94.38 81 ALA A CA 1
ATOM 683 C C . ALA A 1 81 ? -9.879 5.800 -1.131 1.00 94.38 81 ALA A C 1
ATOM 685 O O . ALA A 1 81 ? -10.374 5.039 -1.963 1.00 94.38 81 ALA A O 1
ATOM 686 N N . ASP A 1 82 ? -8.636 6.266 -1.240 1.00 94.56 82 ASP A N 1
ATOM 687 C CA . ASP A 1 82 ? -7.754 5.921 -2.353 1.00 94.56 82 ASP A CA 1
ATOM 688 C C . ASP A 1 82 ? -7.247 4.486 -2.225 1.00 94.56 82 ASP A C 1
ATOM 690 O O . ASP A 1 82 ? -7.159 3.786 -3.229 1.00 94.56 82 ASP A O 1
ATOM 694 N N . PHE A 1 83 ? -7.043 4.000 -0.996 1.00 93.06 83 PHE A N 1
ATOM 695 C CA . PHE A 1 83 ? -6.741 2.591 -0.750 1.00 93.06 83 PHE A CA 1
ATOM 696 C C . PHE A 1 83 ? -7.870 1.664 -1.212 1.00 93.06 83 PHE A C 1
ATOM 698 O O . PHE A 1 83 ? -7.613 0.666 -1.879 1.00 93.06 83 PHE A O 1
ATOM 705 N N . LYS A 1 84 ? -9.131 2.011 -0.920 1.00 93.12 84 LYS A N 1
ATOM 706 C CA . 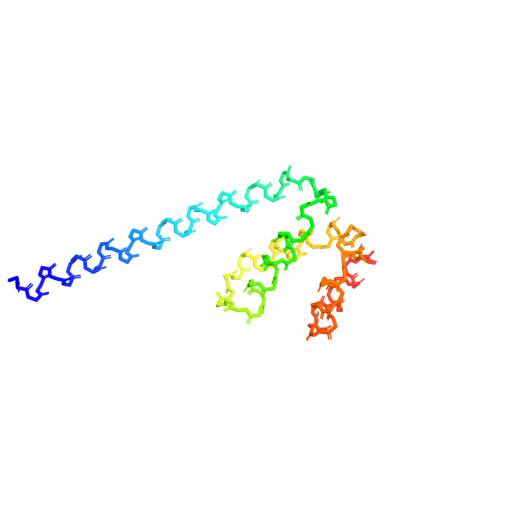LYS A 1 84 ? -10.287 1.229 -1.397 1.00 93.12 84 LYS A CA 1
ATOM 707 C C . LYS A 1 84 ? -10.320 1.154 -2.917 1.00 93.12 84 LYS A C 1
ATOM 709 O O . LYS A 1 84 ? -10.409 0.071 -3.476 1.00 93.12 84 LYS A O 1
ATOM 714 N N . ARG A 1 85 ? -10.161 2.302 -3.583 1.00 93.75 85 ARG A N 1
ATOM 715 C CA . ARG A 1 85 ? -10.095 2.361 -5.051 1.00 93.75 85 ARG A CA 1
ATOM 716 C C . ARG A 1 85 ? -8.928 1.550 -5.603 1.00 93.75 85 ARG A C 1
ATOM 718 O O . ARG A 1 85 ? -9.072 0.922 -6.644 1.00 93.75 85 ARG A O 1
ATOM 725 N N . PHE A 1 86 ? -7.781 1.579 -4.931 1.00 92.50 86 PHE A N 1
ATOM 726 C CA . PHE A 1 86 ? -6.623 0.771 -5.291 1.00 92.50 86 PHE A CA 1
ATOM 727 C C . PHE A 1 86 ? -6.934 -0.731 -5.203 1.00 92.50 86 PHE A C 1
ATOM 729 O O . PHE A 1 86 ? -6.641 -1.456 -6.152 1.00 92.50 86 PHE A O 1
ATOM 736 N N . LEU A 1 87 ? -7.585 -1.196 -4.132 1.00 91.25 87 LEU A N 1
ATOM 737 C CA . LEU A 1 87 ? -7.994 -2.599 -4.000 1.00 91.25 87 LEU A CA 1
ATOM 738 C C . LEU A 1 87 ? -9.035 -3.012 -5.047 1.00 91.25 87 LEU A C 1
ATOM 740 O O . LEU A 1 87 ? -8.859 -4.054 -5.672 1.00 91.25 87 LEU A O 1
ATOM 744 N N . ASP A 1 88 ? -10.038 -2.171 -5.319 1.00 90.25 88 ASP A N 1
ATOM 745 C CA . 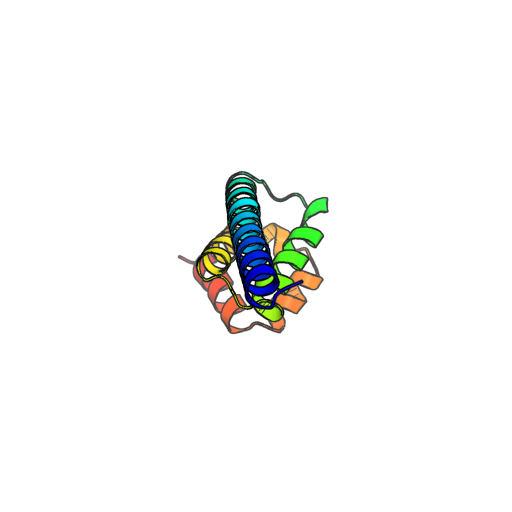ASP A 1 88 ? -11.067 -2.440 -6.337 1.00 90.25 88 ASP A CA 1
ATOM 746 C C . ASP A 1 88 ? -10.450 -2.676 -7.732 1.00 90.25 88 ASP A C 1
ATOM 748 O O . ASP A 1 88 ? -10.942 -3.479 -8.528 1.00 90.25 88 ASP A O 1
ATOM 752 N N . ARG A 1 89 ? -9.346 -1.980 -8.045 1.00 91.69 89 ARG A N 1
ATOM 753 C CA . ARG A 1 89 ? -8.591 -2.163 -9.298 1.00 91.69 89 ARG A CA 1
ATOM 754 C C . ARG A 1 89 ? -7.724 -3.423 -9.291 1.00 91.69 89 ARG A C 1
ATOM 756 O O . ARG A 1 89 ? -7.424 -3.957 -10.356 1.00 91.69 89 ARG A O 1
ATOM 763 N N . ASN A 1 90 ? -7.357 -3.921 -8.113 1.00 87.12 90 ASN A N 1
ATOM 764 C CA . ASN A 1 90 ? -6.427 -5.026 -7.909 1.00 87.12 90 ASN A CA 1
ATOM 765 C C . ASN A 1 90 ? -7.119 -6.217 -7.223 1.00 87.12 90 ASN A C 1
ATOM 767 O O . ASN A 1 90 ? -6.719 -6.650 -6.145 1.00 87.12 90 ASN A O 1
ATOM 771 N N . SER A 1 91 ? -8.128 -6.799 -7.881 1.00 83.62 91 SER A N 1
ATOM 772 C CA . SER A 1 91 ? -8.964 -7.890 -7.329 1.00 83.62 91 SER A CA 1
ATOM 773 C C . SER A 1 91 ? -8.196 -9.110 -6.785 1.00 83.62 91 SER A C 1
ATOM 775 O O . SER A 1 91 ? -8.635 -9.752 -5.832 1.00 83.62 91 SER A O 1
ATOM 777 N N . LEU A 1 92 ? -7.031 -9.447 -7.352 1.00 85.12 92 LEU A N 1
ATOM 778 C CA . LEU A 1 92 ? -6.159 -10.508 -6.823 1.00 85.12 92 LEU A CA 1
ATOM 779 C C . LEU A 1 92 ? -5.498 -10.116 -5.495 1.00 85.12 92 LEU A C 1
ATOM 781 O O . LEU A 1 92 ? -5.354 -10.949 -4.594 1.00 85.12 92 LEU A O 1
ATOM 785 N N . LEU A 1 93 ? -5.086 -8.854 -5.378 1.00 84.75 93 LEU A N 1
ATOM 786 C CA . LEU A 1 93 ? -4.493 -8.313 -4.163 1.00 84.75 93 LEU A CA 1
ATOM 787 C C . LEU A 1 93 ? -5.554 -8.206 -3.069 1.00 84.75 93 LEU A C 1
ATOM 789 O O . LEU A 1 93 ? -5.322 -8.666 -1.957 1.00 84.75 93 LEU A O 1
ATOM 793 N N . GLU A 1 94 ? -6.741 -7.715 -3.419 1.00 86.56 94 GLU A N 1
ATOM 794 C CA . GLU A 1 94 ? -7.915 -7.665 -2.549 1.00 86.56 94 GLU A CA 1
ATOM 795 C C . GLU A 1 94 ? -8.244 -9.049 -1.958 1.00 86.56 94 GLU A C 1
ATOM 797 O O . GLU A 1 94 ? -8.315 -9.212 -0.739 1.00 86.56 94 GLU A O 1
ATOM 802 N N . GLN A 1 95 ? -8.353 -10.080 -2.804 1.00 85.00 95 GLN A N 1
ATOM 803 C CA . GLN A 1 95 ? -8.591 -11.455 -2.347 1.00 85.00 95 GLN A CA 1
ATOM 804 C C . GLN A 1 95 ? -7.486 -11.971 -1.423 1.00 85.00 95 GLN A C 1
ATOM 806 O O . GLN A 1 95 ? -7.776 -12.693 -0.469 1.00 85.00 95 GLN A O 1
ATOM 811 N N . THR A 1 96 ? -6.228 -11.621 -1.701 1.00 84.06 96 THR A N 1
ATOM 812 C CA . THR A 1 96 ? -5.097 -12.021 -0.855 1.00 84.06 96 THR A CA 1
ATOM 813 C C . THR A 1 96 ? -5.207 -11.371 0.521 1.00 84.06 96 THR A C 1
ATOM 815 O O . THR A 1 96 ? -5.123 -12.078 1.522 1.00 84.06 96 THR A O 1
ATOM 818 N N . VAL A 1 97 ? -5.454 -10.059 0.571 1.00 82.19 97 VAL A N 1
ATOM 819 C CA . VAL A 1 97 ? -5.605 -9.302 1.820 1.00 82.19 97 VAL A CA 1
ATOM 820 C C . VAL A 1 97 ? -6.739 -9.875 2.659 1.00 82.19 97 VAL A C 1
ATOM 822 O O . VAL A 1 97 ? -6.526 -10.231 3.816 1.00 82.19 97 VAL A O 1
ATOM 825 N N . PHE A 1 98 ? -7.927 -10.053 2.079 1.00 83.38 98 PHE A N 1
ATOM 826 C CA . PHE A 1 98 ? -9.063 -10.580 2.833 1.00 83.38 98 PHE A CA 1
ATOM 827 C C . PHE A 1 98 ? -8.870 -12.028 3.278 1.00 83.38 98 PHE A C 1
ATOM 829 O O . PHE A 1 98 ? -9.274 -12.370 4.387 1.00 83.38 98 PHE A O 1
ATOM 836 N N . ARG A 1 99 ? -8.229 -12.877 2.462 1.00 82.38 99 ARG A N 1
ATOM 837 C CA . ARG A 1 99 ? -7.908 -14.250 2.874 1.00 82.38 99 ARG A CA 1
ATOM 838 C C . ARG A 1 99 ? -6.958 -14.257 4.070 1.00 82.38 99 ARG A C 1
ATOM 840 O O . ARG A 1 99 ? -7.230 -14.954 5.035 1.00 82.38 99 ARG A O 1
ATOM 847 N N . SER A 1 100 ? -5.909 -13.437 4.037 1.00 77.31 100 SER A N 1
ATOM 848 C CA . SER A 1 100 ? -4.920 -13.371 5.120 1.00 77.31 100 SER A CA 1
ATOM 849 C C . SER A 1 100 ? -5.445 -12.798 6.439 1.00 77.31 100 SER A C 1
ATOM 851 O O . SER A 1 100 ? -4.788 -12.947 7.459 1.00 77.31 100 SER A O 1
ATOM 853 N N . MET A 1 101 ? -6.621 -12.159 6.449 1.00 74.25 101 MET A N 1
ATOM 854 C CA . MET A 1 101 ? -7.286 -11.758 7.696 1.00 74.25 101 MET A CA 1
ATOM 855 C C . MET A 1 101 ? -7.964 -12.935 8.418 1.00 74.25 101 MET A C 1
ATOM 857 O O . MET A 1 101 ? -8.353 -12.788 9.574 1.00 74.25 101 MET A O 1
ATOM 861 N N . TRP A 1 102 ? -8.174 -14.060 7.726 1.00 70.50 102 TRP A N 1
ATOM 862 C CA . TRP A 1 102 ? -8.916 -15.228 8.218 1.00 70.50 102 TRP A CA 1
ATOM 863 C C . TRP A 1 102 ? -8.040 -16.454 8.516 1.00 70.50 102 TRP A C 1
ATOM 865 O O . TRP A 1 102 ? -8.573 -17.449 9.012 1.00 70.50 102 TRP A O 1
ATOM 875 N N . ASP A 1 103 ? -6.745 -16.377 8.205 1.00 58.66 103 ASP A N 1
ATOM 876 C CA . ASP A 1 103 ? -5.720 -17.384 8.518 1.00 58.66 103 ASP A CA 1
ATOM 877 C C . ASP A 1 103 ? -5.039 -17.067 9.865 1.00 58.66 103 ASP A C 1
ATOM 879 O O . ASP A 1 103 ? -4.752 -18.027 10.621 1.00 58.66 103 ASP A O 1
#

Foldseek 3Di:
DDPVVVVVVVVVVVVVVVVVVVVVVVVVLVCLVVDDDDLVCLVVLLVVVCCQPPPDPHPPVVVVSSLVSCLVCVVSNVVDPSSVVVCVVVVVSVVSSVVVNVD

Sequence (103 aa):
MNLTQAMQQCFWVTLKSIVLHVLSFYLLLRLLENFTLFEERTGDIVQLLIFDFEESESIKNLENMLRDYMIWNVEILMRNADFKRFLDRNSLLEQTVFRSMWD

Radius of gyration: 17.67 Å; chains: 1; bounding box: 48×30×40 Å